Protein AF-A0A7J8DPB3-F1 (afdb_monomer_lite)

Radius of gyration: 15.6 Å; chains: 1; bounding box: 37×22×50 Å

Sequence (130 aa):
MLLELFYKVPHLTKECLVALRCGKECGDLKLALREEFCNLEEILSYQNTIFFGGDCISMIDYLFWPWFERLDVYGIADCVNHTPALRLWISAMKQDPTVCALLIDKNMFLGFLNLYFQNHPDAFDYGLSC

Structure (mmCIF, N/CA/C/O backbone):
data_AF-A0A7J8DPB3-F1
#
_entry.id   AF-A0A7J8DPB3-F1
#
loop_
_atom_site.group_PDB
_atom_site.id
_atom_site.type_symbol
_atom_site.label_atom_id
_atom_site.label_alt_id
_atom_site.label_comp_id
_atom_site.label_asym_id
_atom_site.label_entity_id
_atom_site.label_seq_id
_atom_site.pdbx_PDB_ins_code
_atom_site.Cartn_x
_atom_site.Cartn_y
_atom_site.Cartn_z
_atom_site.occupancy
_atom_site.B_iso_or_equiv
_atom_site.auth_seq_id
_atom_site.auth_comp_id
_atom_site.auth_asym_id
_atom_site.auth_atom_id
_atom_site.pdbx_PDB_model_num
ATOM 1 N N . MET A 1 1 ? -0.728 12.166 16.423 1.00 78.38 1 MET A N 1
ATOM 2 C CA . MET A 1 1 ? -1.923 11.896 15.580 1.00 78.38 1 MET A CA 1
ATOM 3 C C . MET A 1 1 ? -1.593 10.773 14.595 1.00 78.38 1 MET A C 1
ATOM 5 O O . MET A 1 1 ? -0.445 10.692 14.192 1.00 78.38 1 MET A O 1
ATOM 9 N N . LEU A 1 2 ? -2.538 9.909 14.193 1.00 85.19 2 LEU A N 1
ATOM 10 C CA . LEU A 1 2 ? -2.268 8.744 13.315 1.00 85.19 2 LEU A CA 1
ATOM 11 C C . LEU A 1 2 ? -1.458 9.084 12.046 1.00 85.19 2 LEU A C 1
ATOM 13 O O . LEU A 1 2 ? -0.526 8.370 11.693 1.00 85.19 2 LEU A O 1
ATOM 17 N N . LEU A 1 3 ? -1.753 10.215 11.400 1.00 86.50 3 LEU A N 1
ATOM 18 C CA . LEU A 1 3 ? -1.009 10.677 10.220 1.00 86.50 3 LEU A CA 1
ATOM 19 C C . LEU A 1 3 ? 0.458 11.034 10.522 1.00 86.50 3 LEU A C 1
ATOM 21 O O . LEU A 1 3 ? 1.319 10.842 9.670 1.00 86.50 3 LEU A O 1
ATOM 25 N N . GLU A 1 4 ? 0.761 11.504 11.734 1.00 87.81 4 GLU A N 1
ATOM 26 C CA . GLU A 1 4 ? 2.133 11.788 12.187 1.00 87.81 4 GLU A CA 1
ATOM 27 C C . GLU A 1 4 ? 2.917 10.515 12.510 1.00 87.81 4 GLU A C 1
ATOM 29 O O . GLU A 1 4 ? 4.138 10.556 12.543 1.00 87.81 4 GLU A O 1
ATOM 34 N N . LEU A 1 5 ? 2.246 9.386 12.746 1.00 84.69 5 LEU A N 1
ATOM 35 C CA . LEU A 1 5 ? 2.914 8.084 12.835 1.00 84.69 5 LEU A CA 1
ATOM 36 C C . LEU A 1 5 ? 3.146 7.502 11.436 1.00 84.69 5 LEU A C 1
ATOM 38 O O . LEU A 1 5 ? 4.119 6.803 11.191 1.00 84.69 5 LEU A O 1
ATOM 42 N N . PHE A 1 6 ? 2.271 7.829 10.486 1.00 92.88 6 PHE A N 1
ATOM 43 C CA . PHE A 1 6 ? 2.333 7.276 9.141 1.00 92.88 6 PHE A CA 1
ATOM 44 C C . PHE A 1 6 ? 3.282 8.017 8.188 1.00 92.88 6 PHE A C 1
ATOM 46 O O . PHE A 1 6 ? 3.747 7.417 7.223 1.00 92.88 6 PHE A O 1
ATOM 53 N N . TYR A 1 7 ? 3.596 9.299 8.415 1.00 93.81 7 TYR A N 1
ATOM 54 C CA . TYR A 1 7 ? 4.247 10.153 7.400 1.00 93.81 7 TYR A CA 1
ATOM 55 C C . TYR A 1 7 ? 5.572 9.611 6.830 1.00 93.81 7 TYR A C 1
ATOM 57 O O . TYR A 1 7 ? 5.918 9.924 5.689 1.00 93.81 7 TYR A O 1
ATOM 65 N N . LYS A 1 8 ? 6.311 8.791 7.588 1.00 96.62 8 LYS A N 1
ATOM 66 C CA . LYS A 1 8 ? 7.559 8.174 7.118 1.00 96.62 8 LYS A CA 1
ATOM 67 C C . LYS A 1 8 ? 7.337 6.921 6.277 1.00 96.62 8 LYS A C 1
ATOM 69 O O . LYS A 1 8 ? 8.184 6.624 5.439 1.00 96.62 8 LYS A O 1
ATOM 74 N N . VAL A 1 9 ? 6.226 6.201 6.451 1.00 97.56 9 VAL A N 1
ATOM 75 C CA . VAL A 1 9 ? 5.949 4.939 5.742 1.00 97.56 9 VAL A CA 1
ATOM 76 C C . VAL A 1 9 ? 5.992 5.120 4.215 1.00 97.56 9 VAL A C 1
ATOM 78 O O . VAL A 1 9 ? 6.704 4.352 3.559 1.00 97.56 9 VAL A O 1
ATOM 81 N N . PRO A 1 10 ? 5.352 6.146 3.611 1.00 97.50 10 PRO A N 1
ATOM 82 C CA . PRO A 1 10 ? 5.473 6.411 2.178 1.00 97.50 10 PRO A CA 1
ATOM 83 C C . PRO A 1 10 ? 6.909 6.581 1.687 1.00 97.50 10 PRO A C 1
ATOM 85 O O . PRO A 1 10 ? 7.289 6.042 0.647 1.00 97.50 10 PRO A O 1
ATOM 88 N N . HIS A 1 11 ? 7.712 7.333 2.438 1.00 97.06 11 HIS A N 1
ATOM 89 C CA . HIS A 1 11 ? 9.098 7.597 2.084 1.00 97.06 11 HIS A CA 1
ATOM 90 C C . HIS A 1 11 ? 9.953 6.334 2.227 1.00 97.06 11 HIS A C 1
ATOM 92 O O . HIS A 1 11 ? 10.609 5.937 1.270 1.00 97.06 11 HIS A O 1
ATOM 98 N N . LEU A 1 12 ? 9.883 5.651 3.371 1.00 98.19 12 LEU A N 1
ATOM 99 C CA . LEU A 1 12 ? 10.675 4.453 3.652 1.00 98.19 12 LEU A CA 1
ATOM 100 C C . LEU A 1 12 ? 10.353 3.301 2.693 1.00 98.19 12 LEU A C 1
ATOM 102 O O . LEU A 1 12 ? 11.270 2.652 2.194 1.00 98.19 12 LEU A O 1
ATOM 106 N N . THR A 1 13 ? 9.075 3.066 2.376 1.00 97.69 13 THR A N 1
ATOM 107 C CA . THR A 1 13 ? 8.679 2.039 1.391 1.00 97.69 13 THR A CA 1
ATOM 108 C C . THR A 1 13 ? 9.228 2.344 -0.005 1.00 97.69 13 THR A C 1
ATOM 110 O O . THR A 1 13 ? 9.725 1.437 -0.676 1.00 97.69 13 THR A O 1
ATOM 113 N N . LYS A 1 14 ? 9.201 3.616 -0.430 1.00 97.00 14 LYS A N 1
ATOM 114 C CA . LYS A 1 14 ? 9.802 4.064 -1.694 1.00 97.00 14 LYS A CA 1
ATOM 115 C C . LYS A 1 14 ? 11.323 3.894 -1.694 1.00 97.00 14 LYS A C 1
ATOM 117 O O . LYS A 1 14 ? 11.857 3.348 -2.656 1.00 97.00 14 LYS A O 1
ATOM 122 N N . GLU A 1 15 ? 12.019 4.346 -0.655 1.00 97.94 15 GLU A N 1
ATOM 123 C CA . GLU A 1 15 ? 13.481 4.222 -0.580 1.00 97.94 15 GLU A CA 1
ATOM 124 C C . GLU A 1 15 ? 13.914 2.752 -0.556 1.00 97.94 15 GLU A C 1
ATOM 126 O O . GLU A 1 15 ? 14.876 2.391 -1.233 1.00 97.94 15 GLU A O 1
ATOM 131 N N . CYS A 1 16 ? 13.159 1.879 0.123 1.00 98.12 16 CYS A N 1
ATOM 132 C CA . CYS A 1 16 ? 13.408 0.440 0.072 1.00 98.12 16 CYS A CA 1
ATOM 133 C C . CYS A 1 16 ? 13.294 -0.113 -1.352 1.00 98.12 16 CYS A C 1
ATOM 135 O O . CYS A 1 16 ? 14.180 -0.836 -1.809 1.00 98.12 16 CYS A O 1
ATOM 137 N N . LEU A 1 17 ? 12.221 0.243 -2.070 1.00 98.00 17 LEU A N 1
ATOM 138 C CA . LEU A 1 17 ? 12.049 -0.144 -3.469 1.00 98.00 17 LEU A CA 1
ATOM 139 C C . LEU A 1 17 ? 13.239 0.327 -4.315 1.00 98.00 17 LEU A C 1
ATOM 141 O O . LEU A 1 17 ? 13.798 -0.463 -5.072 1.00 98.00 17 LEU A O 1
ATOM 145 N N . VAL A 1 18 ? 13.635 1.597 -4.195 1.00 97.81 18 VAL A N 1
ATOM 146 C CA . VAL A 1 18 ? 14.753 2.161 -4.966 1.00 97.81 18 VAL A CA 1
ATOM 147 C C . VAL A 1 18 ? 16.056 1.424 -4.654 1.00 97.81 18 VAL A C 1
ATOM 149 O O . VAL A 1 18 ? 16.762 1.032 -5.583 1.00 97.81 18 VAL A O 1
ATOM 152 N N . ALA A 1 19 ? 16.360 1.184 -3.376 1.00 97.56 19 ALA A N 1
ATOM 153 C CA . ALA A 1 19 ? 17.551 0.447 -2.964 1.00 97.56 19 ALA A CA 1
ATOM 154 C C . ALA A 1 19 ? 17.588 -0.954 -3.592 1.00 97.56 19 ALA A C 1
ATOM 156 O O . ALA A 1 19 ? 18.562 -1.292 -4.268 1.00 97.56 19 ALA A O 1
ATOM 157 N N . LEU A 1 20 ? 16.498 -1.719 -3.468 1.00 96.12 20 LEU A N 1
ATOM 158 C CA . LEU A 1 20 ? 16.387 -3.065 -4.035 1.00 96.12 20 LEU A CA 1
ATOM 159 C C . LEU A 1 20 ? 16.521 -3.066 -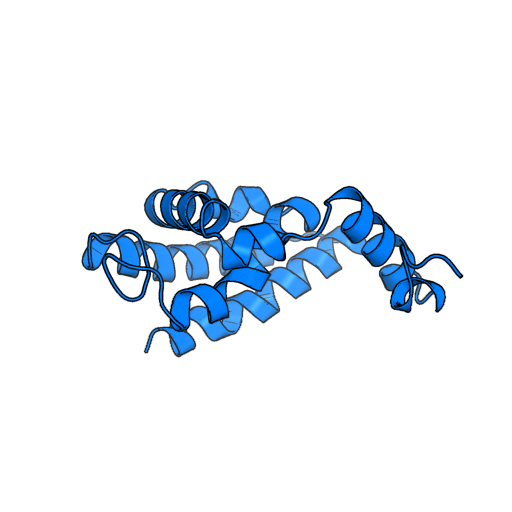5.564 1.00 96.12 20 LEU A C 1
ATOM 161 O O . LEU A 1 20 ? 17.240 -3.893 -6.122 1.00 96.12 20 LEU A O 1
ATOM 165 N N . ARG A 1 21 ? 15.886 -2.114 -6.258 1.00 94.75 21 ARG A N 1
ATOM 166 C CA . ARG A 1 21 ? 15.949 -2.004 -7.728 1.00 94.75 21 ARG A CA 1
ATOM 167 C C . ARG A 1 21 ? 17.324 -1.577 -8.237 1.00 94.75 21 ARG A C 1
ATOM 169 O O . ARG A 1 21 ? 17.692 -1.943 -9.349 1.00 94.75 21 ARG A O 1
ATOM 176 N N . CYS A 1 22 ? 18.091 -0.846 -7.431 1.00 94.31 22 CYS A N 1
ATOM 177 C CA . CYS A 1 22 ? 19.475 -0.486 -7.730 1.00 94.31 22 CYS A CA 1
ATOM 178 C C . CYS A 1 22 ? 20.504 -1.521 -7.236 1.00 94.31 22 CYS A C 1
ATOM 180 O O . CYS A 1 22 ? 21.700 -1.246 -7.326 1.00 94.31 22 CYS A O 1
ATOM 182 N N . GLY A 1 23 ? 20.076 -2.667 -6.691 1.00 93.94 23 GLY A N 1
ATOM 183 C CA . GLY A 1 23 ? 20.981 -3.689 -6.153 1.00 93.94 23 GLY A CA 1
ATOM 184 C C . GLY A 1 23 ? 21.784 -3.223 -4.933 1.00 93.94 23 GLY A C 1
ATOM 185 O O . GLY A 1 23 ? 22.906 -3.680 -4.727 1.00 93.94 23 GLY A O 1
ATOM 186 N N . LYS A 1 24 ? 21.247 -2.274 -4.159 1.00 95.00 24 LYS A N 1
ATOM 187 C CA . LYS A 1 24 ? 21.868 -1.740 -2.942 1.00 95.00 24 LYS A CA 1
ATOM 188 C C . LYS A 1 24 ? 21.341 -2.462 -1.706 1.00 95.00 24 LYS A C 1
ATOM 190 O O . LYS A 1 24 ? 20.191 -2.900 -1.675 1.00 95.00 24 LYS A O 1
ATOM 195 N N . GLU A 1 25 ? 22.168 -2.507 -0.666 1.00 94.00 25 GLU A N 1
ATOM 196 C CA . GLU A 1 25 ? 21.741 -2.956 0.657 1.00 94.00 25 GLU A CA 1
ATOM 197 C C . GLU A 1 25 ? 20.602 -2.083 1.195 1.00 94.00 25 GLU A C 1
ATOM 199 O O . GLU A 1 25 ? 20.598 -0.860 1.047 1.00 94.00 25 GLU A O 1
ATOM 204 N N . CYS A 1 26 ? 19.627 -2.735 1.825 1.00 95.62 26 CYS A N 1
ATOM 205 C CA . CYS A 1 26 ? 18.386 -2.113 2.287 1.00 95.62 26 CYS A CA 1
ATOM 206 C C . CYS A 1 26 ? 18.091 -2.436 3.767 1.00 95.62 26 CYS A C 1
ATOM 208 O O . CYS A 1 26 ? 16.986 -2.190 4.248 1.00 95.62 26 CYS A O 1
ATOM 210 N N . GLY A 1 27 ? 19.058 -3.008 4.495 1.00 96.56 27 GLY A N 1
ATOM 211 C CA . GLY A 1 27 ? 18.886 -3.463 5.880 1.00 96.56 27 GLY A CA 1
ATOM 212 C C . GLY A 1 27 ? 18.394 -2.362 6.821 1.00 96.56 27 GLY A C 1
ATOM 213 O O . GLY A 1 27 ? 17.338 -2.516 7.432 1.00 96.56 27 GLY A O 1
ATOM 214 N N . ASP A 1 28 ? 19.096 -1.229 6.864 1.00 97.62 28 ASP A N 1
ATOM 215 C CA . ASP A 1 28 ? 18.754 -0.105 7.749 1.00 97.62 28 ASP A CA 1
ATOM 216 C C . ASP A 1 28 ? 17.394 0.518 7.399 1.00 97.62 28 ASP A C 1
ATOM 218 O O . ASP A 1 28 ? 16.602 0.835 8.284 1.00 97.62 28 ASP A O 1
ATOM 222 N N . LEU A 1 29 ? 17.076 0.627 6.102 1.00 98.12 29 LEU A N 1
ATOM 223 C CA . LEU A 1 29 ? 15.774 1.116 5.636 1.00 98.12 29 LEU A CA 1
ATOM 224 C C . LEU A 1 29 ? 14.639 0.169 6.041 1.00 98.12 29 LEU A C 1
ATOM 226 O O . LEU A 1 29 ? 13.590 0.624 6.498 1.00 98.12 29 LEU A O 1
ATOM 230 N N . LYS A 1 30 ? 14.849 -1.150 5.909 1.00 98.31 30 LYS A N 1
ATOM 231 C CA . LYS A 1 30 ? 13.888 -2.153 6.378 1.00 98.31 30 LYS A CA 1
ATOM 232 C C . LYS A 1 30 ? 13.729 -2.086 7.892 1.00 98.31 30 LYS A C 1
ATOM 234 O O . LYS A 1 30 ? 12.605 -2.201 8.362 1.00 98.31 30 LYS A O 1
ATOM 239 N N . LEU A 1 31 ? 14.809 -1.891 8.647 1.00 98.31 31 LEU A N 1
ATOM 240 C CA . LEU A 1 31 ? 14.755 -1.771 10.103 1.00 98.31 31 LEU A CA 1
ATOM 241 C C . LEU A 1 31 ? 13.934 -0.547 10.528 1.00 98.31 31 LEU A C 1
ATOM 243 O O . LEU A 1 31 ? 12.974 -0.707 11.276 1.00 98.31 31 LEU A O 1
ATOM 247 N N . ALA A 1 32 ? 14.209 0.627 9.956 1.00 98.06 32 ALA A N 1
ATOM 248 C CA . ALA A 1 32 ? 13.416 1.831 10.204 1.00 98.06 32 ALA A CA 1
ATOM 249 C C . ALA A 1 32 ? 11.940 1.642 9.807 1.00 98.06 32 ALA A C 1
ATOM 251 O O . ALA A 1 32 ? 11.035 2.028 10.540 1.00 98.06 32 ALA A O 1
ATOM 252 N N . LEU A 1 33 ? 11.662 0.992 8.671 1.00 98.38 33 LEU A N 1
ATOM 253 C CA . LEU A 1 33 ? 10.286 0.704 8.255 1.00 98.38 33 LEU A CA 1
ATOM 254 C C . LEU A 1 33 ? 9.571 -0.248 9.228 1.00 98.38 33 LEU A C 1
ATOM 256 O O . LEU A 1 33 ? 8.386 -0.066 9.504 1.00 98.38 33 LEU A O 1
ATOM 260 N N . ARG A 1 34 ? 10.280 -1.250 9.761 1.00 98.50 34 ARG A N 1
ATOM 261 C CA . ARG A 1 34 ? 9.748 -2.174 10.774 1.00 98.50 34 ARG A CA 1
ATOM 262 C C . ARG A 1 34 ? 9.392 -1.444 12.069 1.00 98.50 34 ARG A C 1
ATOM 264 O O . ARG A 1 34 ? 8.371 -1.791 12.656 1.00 98.50 34 ARG A O 1
ATOM 271 N N . GLU A 1 35 ? 10.181 -0.452 12.482 1.00 97.75 35 GLU A N 1
ATOM 272 C CA . GLU A 1 35 ? 9.878 0.405 13.639 1.00 97.75 35 GLU A CA 1
ATOM 273 C C . GLU A 1 35 ? 8.601 1.223 13.412 1.00 97.75 35 GLU A C 1
ATOM 275 O O . GLU A 1 35 ? 7.711 1.223 14.261 1.00 97.75 35 GLU A O 1
ATOM 280 N N . GLU A 1 36 ? 8.441 1.841 12.238 1.00 97.75 36 GLU A N 1
ATOM 281 C CA . GLU A 1 36 ? 7.208 2.576 11.925 1.00 97.75 36 GLU A CA 1
ATOM 282 C C . GLU A 1 36 ? 5.979 1.650 11.862 1.00 97.75 36 GLU A C 1
ATOM 284 O O . GLU A 1 36 ? 4.888 2.024 12.294 1.00 97.75 36 GLU A O 1
ATOM 289 N N . PHE A 1 37 ? 6.140 0.407 11.399 1.00 98.31 37 PHE A N 1
ATOM 290 C CA . PHE A 1 37 ? 5.071 -0.591 11.474 1.00 98.31 37 PHE A CA 1
ATOM 291 C C . PHE A 1 37 ? 4.767 -1.053 12.904 1.00 98.31 37 PHE A C 1
ATOM 293 O O . PHE A 1 37 ? 3.599 -1.318 13.185 1.00 98.31 37 PHE A O 1
ATOM 300 N N . CYS A 1 38 ? 5.748 -1.104 13.812 1.00 97.88 38 CYS A N 1
ATOM 301 C CA . CYS A 1 38 ? 5.487 -1.344 15.237 1.00 97.88 38 CYS A CA 1
ATOM 302 C C . CYS A 1 38 ? 4.610 -0.240 15.836 1.00 97.88 38 CYS A C 1
ATOM 304 O O . CYS A 1 38 ? 3.646 -0.546 16.530 1.00 97.88 38 CYS A O 1
ATOM 306 N N . ASN A 1 39 ? 4.871 1.028 15.503 1.00 96.81 39 ASN A N 1
ATOM 307 C CA . ASN A 1 39 ? 4.042 2.141 15.977 1.00 96.81 39 ASN A CA 1
ATOM 308 C C . ASN A 1 39 ? 2.572 1.977 15.546 1.00 96.81 39 ASN A C 1
ATOM 310 O O . ASN A 1 39 ? 1.657 2.260 16.314 1.00 96.81 39 ASN A O 1
ATOM 314 N N . LEU A 1 40 ? 2.328 1.502 14.320 1.00 97.62 40 LEU A N 1
ATOM 315 C CA . LEU A 1 40 ? 0.974 1.240 13.820 1.00 97.62 40 LEU A CA 1
ATOM 316 C C . LEU A 1 40 ? 0.334 -0.005 14.458 1.00 97.62 40 LEU A C 1
ATOM 318 O O . LEU A 1 40 ? -0.854 0.015 14.779 1.00 97.62 40 LEU A O 1
ATOM 322 N N . GLU A 1 41 ? 1.116 -1.066 14.666 1.00 97.69 41 GLU A N 1
ATOM 323 C CA . GLU A 1 41 ? 0.702 -2.278 15.387 1.00 97.69 41 GLU A CA 1
ATOM 324 C C . GLU A 1 41 ? 0.226 -1.956 16.807 1.00 97.69 41 GLU A C 1
ATOM 326 O O . GLU A 1 41 ? -0.809 -2.468 17.240 1.00 97.69 41 GLU A O 1
ATOM 331 N N . GLU A 1 42 ? 0.952 -1.089 17.518 1.00 97.00 42 GLU A N 1
ATOM 332 C CA . GLU A 1 42 ? 0.596 -0.650 18.869 1.00 97.00 42 GLU A CA 1
ATOM 333 C C . GLU A 1 42 ? -0.767 0.043 18.898 1.00 97.00 42 GLU A C 1
ATOM 335 O O . GLU A 1 42 ? -1.552 -0.209 19.810 1.00 97.00 42 GLU A O 1
ATOM 340 N N . ILE A 1 43 ? -1.097 0.855 17.886 1.00 96.06 43 ILE A N 1
ATOM 341 C CA . ILE A 1 43 ? -2.411 1.505 17.810 1.00 96.06 43 ILE A CA 1
ATOM 342 C C . ILE A 1 43 ? -3.531 0.482 17.626 1.00 96.06 43 ILE A C 1
ATOM 344 O O . ILE A 1 43 ? -4.496 0.508 18.394 1.00 96.06 43 ILE A O 1
ATOM 348 N N . LEU A 1 44 ? -3.403 -0.426 16.654 1.00 97.06 44 LEU A N 1
ATOM 349 C CA . LEU A 1 44 ? -4.417 -1.459 16.408 1.00 97.06 44 LEU A CA 1
ATOM 350 C C . LEU A 1 44 ? -4.596 -2.361 17.636 1.00 97.06 44 LEU A C 1
ATOM 352 O O . LEU A 1 44 ? -5.723 -2.665 18.028 1.00 97.06 44 LEU A O 1
ATOM 356 N N . SER A 1 45 ? -3.489 -2.727 18.285 1.00 95.75 45 SER A N 1
ATOM 357 C CA . SER A 1 45 ? -3.488 -3.553 19.495 1.00 95.75 45 SER A CA 1
ATOM 358 C C . SER A 1 45 ? -4.119 -2.837 20.688 1.00 95.75 45 SER A C 1
ATOM 360 O O . SER A 1 45 ? -4.902 -3.436 21.421 1.00 95.75 45 SER A O 1
ATOM 362 N N . TYR A 1 46 ? -3.810 -1.552 20.880 1.00 95.75 46 TYR A N 1
ATOM 363 C CA . TYR A 1 46 ? -4.364 -0.743 21.966 1.00 95.75 46 TYR A CA 1
ATOM 364 C C . TYR A 1 46 ? -5.866 -0.504 21.793 1.00 95.75 46 TYR A C 1
ATOM 366 O O . TYR A 1 46 ? -6.627 -0.631 22.751 1.00 95.75 46 TYR A O 1
ATOM 374 N N . GLN A 1 47 ? -6.299 -0.169 20.575 1.00 94.56 47 GLN A N 1
ATOM 375 C CA . GLN A 1 47 ? -7.715 0.027 20.264 1.00 94.56 47 GLN A CA 1
ATOM 376 C C . GLN A 1 47 ? -8.491 -1.294 20.281 1.00 94.56 47 GLN A C 1
ATOM 378 O O . GLN A 1 47 ? -9.693 -1.282 20.534 1.00 94.56 47 GLN A O 1
ATOM 383 N N . ASN A 1 48 ? -7.808 -2.418 20.036 1.00 95.69 48 ASN A N 1
ATOM 384 C CA . ASN A 1 48 ? -8.397 -3.746 19.891 1.00 95.69 48 ASN A CA 1
ATOM 385 C C . ASN A 1 48 ? -9.512 -3.768 18.829 1.00 95.69 48 ASN A C 1
ATOM 387 O O . ASN A 1 48 ? -10.592 -4.321 19.037 1.00 95.69 48 ASN A O 1
ATOM 391 N N . THR A 1 49 ? -9.231 -3.137 17.689 1.00 96.44 49 THR A N 1
ATOM 392 C CA . THR A 1 49 ? -10.130 -3.066 16.529 1.00 96.44 49 THR A CA 1
ATOM 393 C C . THR A 1 49 ? -9.400 -3.517 15.269 1.00 96.44 49 THR A C 1
ATOM 395 O O . THR A 1 49 ? -8.170 -3.582 15.245 1.00 96.44 49 THR A O 1
ATOM 398 N N . ILE A 1 50 ? -10.152 -3.869 14.223 1.00 96.69 50 ILE A N 1
ATOM 399 C CA . ILE A 1 50 ? -9.565 -4.338 12.960 1.00 96.69 50 ILE A CA 1
ATOM 400 C C . ILE A 1 50 ? -8.993 -3.170 12.150 1.00 96.69 50 ILE A C 1
ATOM 402 O O . ILE A 1 50 ? -7.940 -3.332 11.538 1.00 96.69 50 ILE A O 1
ATOM 406 N N . PHE A 1 51 ? -9.675 -2.020 12.134 1.00 98.44 51 PHE A N 1
ATOM 407 C CA . PHE A 1 51 ? -9.321 -0.845 11.338 1.00 98.44 51 PHE A CA 1
ATOM 408 C C . PHE A 1 51 ? -8.815 0.296 12.218 1.00 98.44 51 PHE A C 1
ATOM 410 O O . PHE A 1 51 ? -9.197 0.419 13.376 1.00 98.44 51 PHE A O 1
ATOM 417 N N . PHE A 1 52 ? -7.987 1.185 11.669 1.00 97.25 52 PHE A N 1
ATOM 418 C CA . PHE A 1 52 ? -7.406 2.295 12.440 1.00 97.25 52 PHE A CA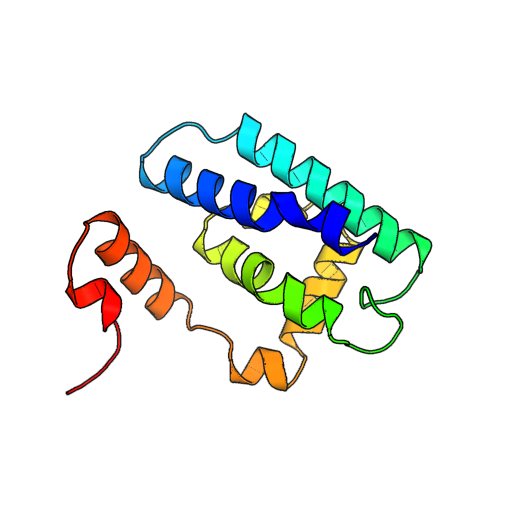 1
ATOM 419 C C . PHE A 1 52 ? -8.454 3.318 12.911 1.00 97.25 52 PHE A C 1
ATOM 421 O O . PHE A 1 52 ? -8.200 4.099 13.832 1.00 97.25 52 PHE A O 1
ATOM 428 N N . GLY A 1 53 ? -9.618 3.345 12.254 1.00 95.00 53 GLY A N 1
ATOM 429 C CA . GLY A 1 53 ? -10.771 4.157 12.641 1.00 95.00 53 GLY A CA 1
ATOM 430 C C . GLY A 1 53 ? -11.766 3.466 13.581 1.00 95.00 53 GLY A C 1
ATOM 431 O O . GLY A 1 53 ? -12.732 4.116 13.982 1.00 95.00 53 GLY A O 1
ATOM 432 N N . GLY A 1 54 ? -11.561 2.189 13.925 1.00 95.06 54 GLY A N 1
ATOM 433 C CA . GLY A 1 54 ? -12.453 1.395 14.772 1.00 95.06 54 GLY A CA 1
ATOM 434 C C . GLY A 1 54 ? -12.895 0.074 14.129 1.00 95.06 54 GLY A C 1
ATOM 435 O O . GLY A 1 54 ? -12.167 -0.549 13.359 1.00 95.06 54 GLY A O 1
ATOM 436 N N . ASP A 1 55 ? -14.109 -0.379 14.445 1.00 94.06 55 ASP A N 1
ATOM 437 C CA . ASP A 1 55 ? -14.621 -1.684 13.986 1.00 94.06 55 ASP A CA 1
ATOM 438 C C . ASP A 1 55 ? -14.954 -1.730 12.486 1.00 94.06 55 ASP A C 1
ATOM 440 O O . ASP A 1 55 ? -15.017 -2.805 11.889 1.00 94.06 55 ASP A O 1
ATOM 444 N N . CYS A 1 56 ? -15.149 -0.565 11.867 1.00 96.69 56 CYS A N 1
ATOM 445 C CA . CYS A 1 56 ? -15.465 -0.419 10.451 1.00 96.69 56 CYS A CA 1
ATOM 446 C C . CYS A 1 56 ? -14.361 0.355 9.730 1.00 96.69 56 CYS A C 1
ATOM 448 O O . CYS A 1 56 ? -13.772 1.283 10.287 1.00 96.69 56 CYS A O 1
ATOM 450 N N . ILE A 1 57 ? -14.147 0.015 8.458 1.00 98.31 57 ILE A N 1
ATOM 451 C CA . ILE A 1 57 ? -13.237 0.746 7.580 1.00 98.31 57 ILE A CA 1
ATOM 452 C C . ILE A 1 57 ? -13.637 2.223 7.482 1.00 98.31 57 ILE A C 1
ATOM 454 O O . ILE A 1 57 ? -14.822 2.572 7.455 1.00 98.31 57 ILE A O 1
ATOM 458 N N . SER A 1 58 ? -12.645 3.105 7.434 1.00 97.75 58 SER A N 1
ATOM 459 C CA . SER A 1 58 ? -12.859 4.548 7.394 1.00 97.75 58 SER A CA 1
ATOM 460 C C . SER A 1 58 ? -11.808 5.252 6.533 1.00 97.75 58 SER A C 1
ATOM 462 O O . SER A 1 58 ? -10.927 4.632 5.941 1.00 97.75 58 SER A O 1
ATOM 464 N N . MET A 1 59 ? -11.886 6.584 6.465 1.00 98.00 59 MET A N 1
ATOM 465 C CA . MET A 1 59 ? -10.983 7.402 5.652 1.00 98.00 59 MET A CA 1
ATOM 466 C C . MET A 1 59 ? -9.502 7.115 5.930 1.00 98.00 59 MET A C 1
ATOM 468 O O . MET A 1 59 ? -8.711 7.050 4.994 1.00 98.00 59 MET A O 1
ATOM 472 N N . ILE A 1 60 ? -9.112 6.935 7.196 1.00 97.25 60 ILE A N 1
ATOM 473 C CA . ILE A 1 60 ? -7.696 6.748 7.540 1.00 97.25 60 ILE A CA 1
ATOM 474 C C . ILE A 1 60 ? -7.130 5.448 6.957 1.00 97.25 60 ILE A C 1
ATOM 476 O O . ILE A 1 60 ? -5.983 5.419 6.516 1.00 97.25 60 ILE A O 1
ATOM 480 N N . ASP A 1 61 ? -7.953 4.405 6.869 1.00 98.38 61 ASP A N 1
ATOM 481 C CA . ASP A 1 61 ? -7.558 3.115 6.317 1.00 98.38 61 ASP A CA 1
ATOM 482 C C . ASP A 1 61 ? -7.289 3.227 4.815 1.00 98.38 61 ASP A C 1
ATOM 484 O O . ASP A 1 61 ? -6.245 2.785 4.332 1.00 98.38 61 ASP A O 1
ATOM 488 N N . TYR A 1 62 ? -8.182 3.905 4.087 1.00 98.50 62 TYR A N 1
ATOM 489 C CA . TYR A 1 62 ? -7.997 4.190 2.663 1.00 98.50 62 TYR A CA 1
ATOM 490 C C . TYR A 1 62 ? -6.805 5.106 2.395 1.00 98.50 62 TYR A C 1
ATOM 492 O O . TYR A 1 62 ? -6.128 4.939 1.381 1.00 98.50 62 TYR A O 1
ATOM 500 N N . LEU A 1 63 ? -6.517 6.050 3.297 1.00 97.81 63 LEU A N 1
ATOM 501 C CA . LEU A 1 63 ? -5.312 6.865 3.195 1.00 97.81 63 LEU A CA 1
ATOM 502 C C . LEU A 1 63 ? -4.067 5.989 3.313 1.00 97.81 63 LEU A C 1
ATOM 504 O O . LEU A 1 63 ? -3.157 6.157 2.521 1.00 97.81 63 LEU A O 1
ATOM 508 N N . PHE A 1 64 ? -4.009 5.033 4.236 1.00 98.25 64 PHE A N 1
ATOM 509 C CA . PHE A 1 64 ? -2.807 4.212 4.427 1.00 98.25 64 PHE A CA 1
ATOM 510 C C . PHE A 1 64 ? -2.639 3.121 3.365 1.00 98.25 64 PHE A C 1
ATOM 512 O O . PHE A 1 64 ? -1.511 2.814 2.961 1.00 98.25 64 PHE A O 1
ATOM 519 N N . TRP A 1 65 ? -3.749 2.550 2.896 1.00 98.69 65 TRP A N 1
ATOM 520 C CA . TRP A 1 65 ? -3.792 1.363 2.042 1.00 98.69 65 TRP A CA 1
ATOM 521 C C . TRP A 1 65 ? -2.791 1.314 0.880 1.00 98.69 65 TRP A C 1
ATOM 523 O O . TRP A 1 65 ? -2.112 0.290 0.740 1.00 98.69 65 TRP A O 1
ATOM 533 N N . PRO A 1 66 ? -2.617 2.376 0.068 1.00 98.25 66 PRO A N 1
ATOM 534 C CA . PRO A 1 66 ? -1.839 2.268 -1.156 1.00 98.25 66 PRO A CA 1
ATOM 535 C C . PRO A 1 66 ? -0.381 1.851 -0.898 1.00 98.25 66 PRO A C 1
ATOM 537 O O . PRO A 1 66 ? 0.247 1.219 -1.744 1.00 98.25 66 PRO A O 1
ATOM 540 N N . TRP A 1 67 ? 0.196 2.185 0.255 1.00 98.31 67 TRP A N 1
ATOM 541 C CA . TRP A 1 67 ? 1.573 1.798 0.583 1.00 98.31 67 TRP A CA 1
ATOM 542 C C . TRP A 1 67 ? 1.695 0.358 1.084 1.00 98.31 67 TRP A C 1
ATOM 544 O O . TRP A 1 67 ? 2.737 -0.267 0.890 1.00 98.31 67 TRP A O 1
ATOM 554 N N . PHE A 1 68 ? 0.622 -0.191 1.651 1.00 98.50 68 PHE A N 1
ATOM 555 C CA . PHE A 1 68 ? 0.562 -1.576 2.111 1.00 98.50 68 PHE A CA 1
ATOM 556 C C . PHE A 1 68 ? 0.250 -2.565 0.989 1.00 98.50 68 PHE A C 1
ATOM 558 O O . PHE A 1 68 ? 0.840 -3.646 0.951 1.00 98.50 68 PHE A O 1
ATOM 565 N N . GLU A 1 69 ? -0.600 -2.181 0.032 1.00 98.44 69 GLU A N 1
ATOM 566 C CA . GLU A 1 69 ? -0.876 -2.980 -1.172 1.00 98.44 69 GLU A CA 1
ATOM 567 C C . GLU A 1 69 ? 0.419 -3.345 -1.917 1.00 98.44 69 GLU A C 1
ATOM 569 O O . GLU A 1 69 ? 0.591 -4.459 -2.411 1.00 98.44 69 GLU A O 1
ATOM 574 N N . ARG A 1 70 ? 1.370 -2.406 -1.938 1.00 98.19 70 ARG A N 1
ATOM 575 C CA . ARG A 1 70 ? 2.583 -2.469 -2.758 1.00 98.19 70 ARG A CA 1
ATOM 576 C C . ARG A 1 70 ? 3.736 -3.246 -2.127 1.00 98.19 70 ARG A C 1
ATOM 578 O O . ARG A 1 70 ? 4.704 -3.524 -2.830 1.00 98.19 70 ARG A O 1
ATOM 585 N N . LEU A 1 71 ? 3.652 -3.633 -0.850 1.00 98.25 71 LEU A N 1
ATOM 586 C CA . LEU A 1 71 ? 4.769 -4.265 -0.128 1.00 98.25 71 LEU A CA 1
ATOM 587 C C . LEU A 1 71 ? 5.280 -5.547 -0.802 1.00 98.25 71 LEU A C 1
ATOM 589 O O . LEU A 1 71 ? 6.489 -5.776 -0.838 1.00 98.25 71 LEU A O 1
ATOM 593 N N . ASP A 1 72 ? 4.375 -6.365 -1.347 1.00 97.25 72 ASP A N 1
ATOM 594 C CA . ASP A 1 72 ? 4.726 -7.597 -2.068 1.00 97.25 72 ASP A CA 1
ATOM 595 C C . ASP A 1 72 ? 5.495 -7.284 -3.358 1.00 97.25 72 ASP A C 1
ATOM 597 O O . ASP A 1 72 ? 6.616 -7.751 -3.547 1.00 97.25 72 ASP A O 1
ATOM 601 N N . VAL A 1 73 ? 4.951 -6.405 -4.206 1.00 97.81 73 VAL A N 1
ATOM 602 C CA . VAL A 1 73 ? 5.610 -5.990 -5.456 1.00 97.81 73 VAL A CA 1
ATOM 603 C C . VAL A 1 73 ? 6.945 -5.284 -5.195 1.00 97.81 73 VAL A C 1
ATOM 605 O O . VAL A 1 73 ? 7.886 -5.436 -5.973 1.00 97.81 73 VAL A O 1
ATOM 608 N N . TYR A 1 74 ? 7.061 -4.550 -4.089 1.00 97.69 74 TYR A N 1
ATOM 609 C CA . TYR A 1 74 ? 8.296 -3.867 -3.699 1.00 97.69 74 TYR A CA 1
ATOM 610 C C . TYR A 1 74 ? 9.350 -4.811 -3.098 1.00 97.69 74 TYR A C 1
ATOM 612 O O . TYR A 1 74 ? 10.477 -4.378 -2.874 1.00 97.69 74 TYR A O 1
ATOM 620 N N . GLY A 1 75 ? 9.026 -6.083 -2.836 1.00 97.00 75 GLY A N 1
ATOM 621 C CA . GLY A 1 75 ? 9.966 -7.040 -2.238 1.00 97.00 75 GLY A CA 1
ATOM 622 C C . GLY A 1 75 ? 10.253 -6.786 -0.752 1.00 97.00 75 GLY A C 1
ATOM 623 O O . GLY A 1 75 ? 11.327 -7.131 -0.248 1.00 97.00 75 GLY A O 1
ATOM 624 N N . ILE A 1 76 ? 9.306 -6.161 -0.048 1.00 98.12 76 ILE A N 1
ATOM 625 C CA . ILE A 1 76 ? 9.426 -5.769 1.368 1.00 98.12 76 ILE A CA 1
ATOM 626 C C . ILE A 1 76 ? 8.253 -6.255 2.229 1.00 98.12 76 ILE A C 1
ATOM 628 O O . ILE A 1 76 ? 8.046 -5.769 3.340 1.00 98.12 76 ILE A O 1
ATOM 632 N N . ALA A 1 77 ? 7.483 -7.233 1.745 1.00 98.00 77 ALA A N 1
ATOM 633 C CA . ALA A 1 77 ? 6.394 -7.849 2.505 1.00 98.00 77 ALA A CA 1
ATOM 634 C C . ALA A 1 77 ? 6.865 -8.503 3.817 1.00 98.00 77 ALA A C 1
ATOM 636 O O . ALA A 1 77 ? 6.088 -8.620 4.760 1.00 98.00 77 ALA A O 1
ATOM 637 N N . ASP A 1 78 ? 8.143 -8.875 3.926 1.00 97.94 78 ASP A N 1
ATOM 638 C CA . ASP A 1 78 ? 8.720 -9.403 5.163 1.00 97.94 78 ASP A CA 1
ATOM 639 C C . ASP A 1 78 ? 8.729 -8.383 6.314 1.00 97.94 78 ASP A C 1
ATOM 641 O O . ASP A 1 78 ? 8.800 -8.782 7.483 1.00 97.94 78 ASP A O 1
ATOM 645 N N . CYS A 1 79 ? 8.649 -7.081 6.010 1.00 98.38 79 CYS A N 1
ATOM 646 C CA . CYS A 1 79 ? 8.669 -6.008 7.003 1.00 98.38 79 CYS A CA 1
ATOM 647 C C . CYS A 1 79 ? 7.434 -5.982 7.906 1.00 98.38 79 CYS A C 1
ATOM 649 O O . CYS A 1 79 ? 7.506 -5.359 8.953 1.00 98.38 79 CYS A O 1
ATOM 651 N N . VAL A 1 80 ? 6.340 -6.670 7.566 1.00 98.50 80 VAL A N 1
ATOM 652 C CA . VAL A 1 80 ? 5.148 -6.771 8.435 1.00 98.50 80 VAL A CA 1
ATOM 653 C C . VAL A 1 80 ? 5.053 -8.108 9.179 1.00 98.50 80 VAL A C 1
ATOM 655 O O . VAL A 1 80 ? 4.077 -8.378 9.869 1.00 98.50 80 VAL A O 1
ATOM 658 N N . ASN A 1 81 ? 6.047 -8.994 9.055 1.00 98.38 81 ASN A N 1
ATOM 659 C CA . ASN A 1 81 ? 5.969 -10.332 9.658 1.00 98.38 81 ASN A CA 1
ATOM 660 C C . ASN A 1 81 ? 5.862 -10.308 11.190 1.00 98.38 81 ASN A C 1
ATOM 662 O O . ASN A 1 81 ? 5.283 -11.231 11.763 1.00 98.38 81 ASN A O 1
ATOM 666 N N . HIS A 1 82 ? 6.409 -9.274 11.834 1.00 97.75 82 HIS A N 1
ATOM 667 C CA . HIS A 1 82 ? 6.412 -9.097 13.287 1.00 97.75 82 HIS A CA 1
ATOM 668 C C . HIS A 1 82 ? 5.210 -8.295 13.817 1.00 97.75 82 HIS A C 1
ATOM 670 O O . HIS A 1 82 ? 5.148 -8.061 15.019 1.00 97.75 82 HIS A O 1
ATOM 676 N N . THR A 1 83 ? 4.261 -7.903 12.958 1.00 98.38 83 THR A N 1
ATOM 677 C CA . THR A 1 83 ? 3.095 -7.070 13.306 1.00 98.38 83 THR A CA 1
ATOM 678 C C . THR A 1 83 ? 1.774 -7.806 13.011 1.00 98.38 83 THR A C 1
ATOM 680 O O . THR A 1 83 ? 1.194 -7.674 11.927 1.00 98.38 83 THR A O 1
ATOM 683 N N . PRO A 1 84 ? 1.313 -8.693 13.917 1.00 98.31 84 PRO A N 1
ATOM 684 C CA . PRO A 1 84 ? 0.150 -9.544 13.671 1.00 98.31 84 PRO A CA 1
ATOM 685 C C . PRO A 1 84 ? -1.165 -8.776 13.470 1.00 98.31 84 PRO A C 1
ATOM 687 O O . PRO A 1 84 ? -1.913 -9.138 12.557 1.00 98.31 84 PRO A O 1
ATOM 690 N N . ALA A 1 85 ? -1.454 -7.730 14.250 1.00 98.38 85 ALA A N 1
ATOM 691 C CA . ALA A 1 85 ? -2.669 -6.931 14.076 1.00 98.38 85 ALA A CA 1
ATOM 692 C C . ALA A 1 85 ? -2.651 -6.178 12.739 1.00 98.38 85 ALA A C 1
ATOM 694 O O . ALA A 1 85 ? -3.638 -6.190 12.002 1.00 98.38 85 ALA A O 1
ATOM 695 N N . LEU A 1 86 ? -1.502 -5.626 12.349 1.00 98.50 86 LEU A N 1
ATOM 696 C CA . LEU A 1 86 ? -1.325 -4.966 11.059 1.00 98.50 86 LEU A CA 1
ATOM 697 C C . LEU A 1 86 ? -1.504 -5.940 9.890 1.00 98.50 86 LEU A C 1
ATOM 699 O O . LEU A 1 86 ? -2.104 -5.593 8.875 1.00 98.50 86 LEU A O 1
ATOM 703 N N . ARG A 1 87 ? -1.044 -7.189 10.021 1.00 98.62 87 ARG A N 1
ATOM 704 C CA . ARG A 1 87 ? -1.296 -8.236 9.016 1.00 98.62 87 ARG A CA 1
ATOM 705 C C . ARG A 1 87 ? -2.773 -8.616 8.913 1.00 98.62 87 ARG A C 1
ATOM 707 O O . ARG A 1 87 ? -3.242 -8.904 7.805 1.00 98.62 87 ARG A O 1
ATOM 714 N N . LEU A 1 88 ? -3.499 -8.625 10.031 1.00 98.38 88 LEU A N 1
ATOM 715 C CA . LEU A 1 88 ? -4.953 -8.804 10.029 1.00 98.38 88 LEU A CA 1
ATOM 716 C C . LEU A 1 88 ? -5.639 -7.628 9.332 1.00 98.38 88 LEU A C 1
ATOM 718 O O . LEU A 1 88 ? -6.459 -7.868 8.448 1.00 98.38 88 LEU A O 1
ATOM 722 N N . TRP A 1 89 ? -5.231 -6.392 9.625 1.00 98.69 89 TRP A N 1
ATOM 723 C CA . TRP A 1 89 ? -5.711 -5.199 8.927 1.00 98.69 89 TRP A CA 1
ATOM 724 C C . TRP A 1 89 ? -5.450 -5.275 7.415 1.00 98.69 89 TRP A C 1
ATOM 726 O O . TRP A 1 89 ? -6.384 -5.118 6.636 1.00 98.69 89 TRP A O 1
ATOM 736 N N . ILE A 1 90 ? -4.239 -5.641 6.966 1.00 98.62 90 ILE A N 1
ATOM 737 C CA . ILE A 1 90 ? -3.936 -5.836 5.531 1.00 98.62 90 ILE A CA 1
ATOM 738 C C . ILE A 1 90 ? -4.883 -6.871 4.906 1.00 98.62 90 ILE A C 1
ATOM 740 O O . ILE A 1 90 ? -5.354 -6.698 3.782 1.00 98.62 90 ILE A O 1
ATOM 744 N N . SER A 1 91 ? -5.157 -7.962 5.623 1.00 98.31 91 SER A N 1
ATOM 745 C CA . SER A 1 91 ? -6.040 -9.030 5.144 1.00 98.31 91 SER A CA 1
ATOM 746 C C . SER A 1 91 ? -7.506 -8.592 5.088 1.00 98.31 91 SER A C 1
ATOM 748 O O . SER A 1 91 ? -8.224 -9.021 4.186 1.00 98.31 91 SER A O 1
ATOM 750 N N . ALA A 1 92 ? -7.942 -7.741 6.019 1.00 98.44 92 ALA A N 1
ATOM 751 C CA . ALA A 1 92 ? -9.276 -7.149 6.040 1.00 98.44 92 ALA A CA 1
ATOM 752 C C . ALA A 1 92 ? -9.445 -6.102 4.931 1.00 98.44 92 ALA A C 1
ATOM 754 O O . ALA A 1 92 ? -10.437 -6.135 4.210 1.00 98.44 92 ALA A O 1
ATOM 755 N N . MET A 1 93 ? -8.443 -5.245 4.713 1.00 98.62 93 MET A N 1
ATOM 756 C CA . MET A 1 93 ? -8.441 -4.265 3.624 1.00 98.62 93 MET A CA 1
ATOM 757 C C . MET A 1 93 ? -8.592 -4.933 2.259 1.00 98.62 93 MET A C 1
ATOM 759 O O . MET A 1 93 ? -9.395 -4.487 1.453 1.00 98.62 93 MET A O 1
ATOM 763 N N . LYS A 1 94 ? -7.918 -6.063 2.009 1.00 97.88 94 LYS A N 1
ATOM 764 C CA . LYS A 1 94 ? -8.084 -6.824 0.753 1.00 97.88 94 LYS A CA 1
ATOM 765 C C . LYS A 1 94 ? -9.495 -7.387 0.533 1.00 97.88 94 LYS A C 1
ATOM 767 O O . LYS A 1 94 ? -9.805 -7.780 -0.588 1.00 97.88 94 LYS A O 1
ATOM 772 N N . GLN A 1 95 ? -10.315 -7.474 1.579 1.00 97.94 95 GLN A N 1
ATOM 773 C CA . GLN A 1 95 ? -11.703 -7.940 1.501 1.00 97.94 95 GLN A CA 1
ATOM 774 C C . GLN A 1 95 ? -12.703 -6.788 1.346 1.00 97.94 95 GLN A C 1
ATOM 776 O O . GLN A 1 95 ? -13.859 -7.042 1.010 1.00 97.94 95 GLN A O 1
ATOM 781 N N . ASP A 1 96 ? -12.285 -5.539 1.573 1.00 98.44 96 ASP A N 1
ATOM 782 C CA . ASP A 1 96 ? -13.143 -4.376 1.361 1.00 98.44 96 ASP A CA 1
ATOM 783 C C . ASP A 1 96 ? -13.526 -4.252 -0.130 1.00 98.44 96 ASP A C 1
ATOM 785 O O . ASP A 1 96 ? -12.648 -4.342 -0.993 1.00 98.44 96 ASP A O 1
ATOM 789 N N . PRO A 1 97 ? -14.810 -4.021 -0.470 1.00 98.44 97 PRO A N 1
ATOM 790 C CA . PRO A 1 97 ? -15.244 -3.918 -1.862 1.00 98.44 97 PRO A CA 1
ATOM 791 C C . PRO A 1 97 ? -14.557 -2.801 -2.658 1.00 98.44 97 PRO A C 1
ATOM 793 O O . PRO A 1 97 ? -14.280 -2.992 -3.842 1.00 98.44 97 PRO A O 1
ATOM 796 N N . THR A 1 98 ? -14.268 -1.655 -2.031 1.00 98.50 98 THR A N 1
ATOM 797 C CA . THR A 1 98 ? -13.631 -0.511 -2.706 1.00 98.50 98 THR A CA 1
ATOM 798 C C . THR A 1 98 ? -12.169 -0.812 -2.996 1.00 98.50 98 THR A C 1
ATOM 800 O O . THR A 1 98 ? -11.710 -0.598 -4.11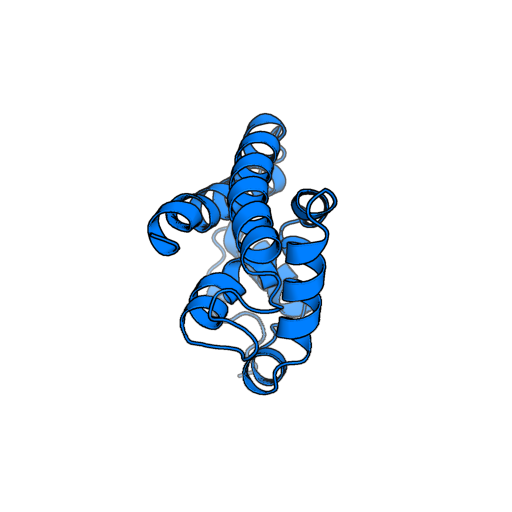7 1.00 98.50 98 THR A O 1
ATOM 803 N N . VAL A 1 99 ? -11.449 -1.354 -2.011 1.00 98.44 99 VAL A N 1
ATOM 804 C CA . VAL A 1 99 ? -10.068 -1.819 -2.191 1.00 98.44 99 VAL A CA 1
ATOM 805 C C . VAL A 1 99 ? -10.006 -2.895 -3.269 1.00 98.44 99 VAL A C 1
ATOM 807 O O . VAL A 1 99 ? -9.242 -2.752 -4.217 1.00 98.44 99 VAL A O 1
ATOM 810 N N . CYS A 1 100 ? -10.829 -3.940 -3.159 1.00 97.81 100 CYS A N 1
ATOM 811 C CA . CYS A 1 100 ? -10.836 -5.077 -4.080 1.00 97.81 100 CYS A CA 1
ATOM 812 C C 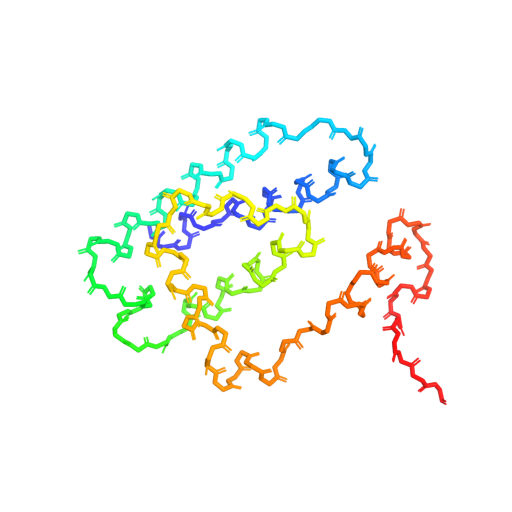. CYS A 1 100 ? -11.059 -4.642 -5.536 1.00 97.81 100 CYS A C 1
ATOM 814 O O . CYS A 1 100 ? -10.347 -5.097 -6.430 1.00 97.81 100 CYS A O 1
ATOM 816 N N . ALA A 1 101 ? -11.988 -3.709 -5.770 1.00 98.38 101 ALA A N 1
ATOM 817 C CA . ALA A 1 101 ? -12.273 -3.174 -7.100 1.00 98.38 101 ALA A CA 1
ATOM 818 C C . ALA A 1 101 ? -11.110 -2.373 -7.719 1.00 98.38 101 ALA A C 1
ATOM 820 O O . ALA A 1 101 ? -11.098 -2.171 -8.933 1.00 98.38 101 ALA A O 1
ATOM 821 N N . LEU A 1 102 ? -10.157 -1.907 -6.905 1.00 98.25 102 LEU A N 1
ATOM 82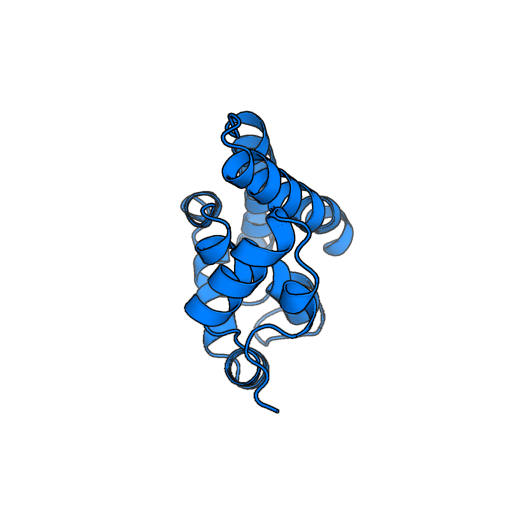2 C CA . LEU A 1 102 ? -9.038 -1.052 -7.314 1.00 98.25 102 LEU A CA 1
ATOM 823 C C . LEU A 1 102 ? -7.666 -1.731 -7.178 1.00 98.25 102 LEU A C 1
ATOM 825 O O . LEU A 1 102 ? -6.656 -1.091 -7.476 1.00 98.25 102 LEU A O 1
ATOM 829 N N . LEU A 1 103 ? -7.615 -2.998 -6.744 1.00 96.44 103 LEU A N 1
ATOM 830 C CA . LEU A 1 103 ? -6.362 -3.740 -6.606 1.00 96.44 103 LEU A CA 1
ATOM 831 C C . LEU A 1 103 ? -5.625 -3.799 -7.943 1.00 96.44 103 LEU A C 1
ATOM 833 O O . LEU A 1 103 ? -6.176 -4.222 -8.964 1.00 96.44 103 LEU A O 1
ATOM 837 N N . ILE A 1 104 ? -4.349 -3.425 -7.922 1.00 95.94 104 ILE A N 1
ATOM 838 C CA . ILE A 1 104 ? -3.511 -3.466 -9.117 1.00 95.94 104 ILE A CA 1
ATOM 839 C C . ILE A 1 104 ? -3.058 -4.912 -9.358 1.00 95.94 104 ILE A C 1
ATOM 841 O O . ILE A 1 104 ? -2.542 -5.575 -8.454 1.00 95.94 104 ILE A O 1
ATOM 845 N N . ASP A 1 105 ? -3.199 -5.403 -10.595 1.00 96.38 105 ASP A N 1
ATOM 846 C CA . ASP A 1 105 ? -2.632 -6.699 -10.971 1.00 96.38 105 ASP A CA 1
ATOM 847 C C . ASP A 1 105 ? -1.112 -6.714 -10.738 1.00 96.38 105 ASP A C 1
ATOM 849 O O . ASP A 1 105 ? -0.373 -5.815 -11.157 1.00 96.38 105 ASP A O 1
ATOM 853 N N . LYS A 1 106 ? -0.631 -7.771 -10.076 1.00 96.19 106 LYS A N 1
ATOM 854 C CA . LYS A 1 106 ? 0.771 -7.894 -9.664 1.00 96.19 106 LYS A CA 1
ATOM 855 C C . LYS A 1 106 ? 1.727 -7.829 -10.855 1.00 96.19 106 LYS A C 1
ATOM 857 O O . LYS A 1 106 ? 2.763 -7.167 -10.771 1.00 96.19 106 LYS A O 1
ATOM 862 N N . ASN A 1 107 ? 1.401 -8.511 -11.953 1.00 96.44 107 ASN A N 1
ATOM 863 C CA . ASN A 1 107 ? 2.266 -8.556 -13.131 1.00 96.44 107 ASN A CA 1
ATOM 864 C C . ASN A 1 107 ? 2.232 -7.227 -13.885 1.00 96.44 107 ASN A C 1
ATOM 866 O O . ASN A 1 107 ? 3.272 -6.769 -14.366 1.00 96.44 107 ASN A O 1
ATOM 870 N N . MET A 1 108 ? 1.068 -6.578 -13.928 1.00 97.12 108 MET A N 1
ATOM 871 C CA . MET A 1 108 ? 0.928 -5.240 -14.486 1.00 97.12 108 MET A CA 1
ATOM 872 C C . MET A 1 108 ? 1.814 -4.235 -13.740 1.00 97.12 108 MET A C 1
ATOM 874 O O . MET A 1 108 ? 2.593 -3.512 -14.365 1.00 97.12 108 MET A O 1
ATOM 878 N N . PHE A 1 109 ? 1.788 -4.249 -12.404 1.00 97.88 109 PHE A N 1
ATOM 879 C CA . PHE A 1 109 ? 2.598 -3.321 -11.617 1.00 97.88 109 PHE A CA 1
ATOM 880 C C . PHE A 1 109 ? 4.102 -3.622 -11.698 1.00 97.88 109 PHE A C 1
ATOM 882 O O . PHE A 1 109 ? 4.913 -2.700 -11.799 1.00 97.88 109 PHE A O 1
ATOM 889 N N . LEU A 1 110 ? 4.495 -4.901 -11.723 1.00 97.88 110 LEU A N 1
ATOM 890 C CA . LEU A 1 110 ? 5.890 -5.297 -11.950 1.00 97.88 110 LEU A CA 1
ATOM 891 C C . LEU A 1 110 ? 6.412 -4.817 -13.311 1.00 97.88 110 LEU A C 1
ATOM 893 O O . LEU A 1 110 ? 7.546 -4.339 -13.394 1.00 97.88 110 LEU A O 1
ATOM 897 N N . GLY A 1 111 ? 5.596 -4.916 -14.361 1.00 97.75 111 GLY A N 1
ATOM 898 C CA . GLY A 1 111 ? 5.946 -4.432 -15.694 1.00 97.75 111 GLY A CA 1
ATOM 899 C C . GLY A 1 111 ? 6.095 -2.911 -15.754 1.00 97.75 111 GLY A C 1
ATOM 900 O O . GLY A 1 111 ? 7.118 -2.429 -16.248 1.00 97.75 111 GLY A O 1
ATOM 901 N N . PHE A 1 112 ? 5.165 -2.171 -15.138 1.00 98.31 112 PHE A N 1
ATOM 902 C CA . PHE A 1 112 ? 5.293 -0.724 -14.928 1.00 98.31 112 PHE A CA 1
ATOM 903 C C . PHE A 1 112 ? 6.628 -0.379 -14.256 1.00 98.31 112 PHE A C 1
ATOM 905 O O . PHE A 1 112 ? 7.408 0.405 -14.795 1.00 98.31 112 PHE A O 1
ATOM 912 N N . LEU A 1 113 ? 6.935 -0.999 -13.108 1.00 98.00 113 LEU A N 1
ATOM 913 C CA . LEU A 1 113 ? 8.172 -0.719 -12.375 1.00 98.00 113 LEU A CA 1
ATOM 914 C C . LEU A 1 113 ? 9.409 -1.069 -13.203 1.00 98.00 113 LEU A C 1
ATOM 916 O O . LEU A 1 113 ? 10.421 -0.371 -13.127 1.00 98.00 113 LEU A O 1
ATOM 920 N N . ASN A 1 114 ? 9.347 -2.128 -14.011 1.00 97.62 114 ASN A N 1
ATOM 921 C CA . ASN A 1 114 ? 10.461 -2.500 -14.866 1.00 97.62 114 ASN A CA 1
ATOM 922 C C . ASN A 1 114 ? 10.847 -1.390 -15.845 1.00 97.62 114 ASN A C 1
ATOM 924 O O . ASN A 1 114 ? 12.028 -1.054 -15.935 1.00 97.62 114 ASN A O 1
ATOM 928 N N . LEU A 1 115 ? 9.858 -0.811 -16.522 1.00 98.25 115 LEU A N 1
ATOM 929 C CA . LEU A 1 115 ? 10.049 0.297 -17.455 1.00 98.25 115 LEU A CA 1
ATOM 930 C C . LEU A 1 115 ? 10.363 1.612 -16.729 1.00 98.25 115 LEU A C 1
ATOM 932 O O . LEU A 1 115 ? 11.257 2.350 -17.145 1.00 98.25 115 LEU A O 1
ATOM 936 N N . TYR A 1 116 ? 9.687 1.879 -15.609 1.00 98.06 116 TYR A N 1
ATOM 937 C CA . TYR A 1 116 ? 9.854 3.105 -14.829 1.00 98.06 116 TYR A CA 1
ATOM 938 C C . TYR A 1 116 ? 11.302 3.282 -14.353 1.00 98.06 116 TYR A C 1
ATOM 940 O O . TYR A 1 116 ? 11.896 4.342 -14.537 1.00 98.06 116 TYR A O 1
ATOM 948 N N . PHE A 1 117 ? 11.924 2.221 -13.826 1.00 97.12 117 PHE A N 1
ATOM 949 C CA . PHE A 1 117 ? 13.327 2.259 -13.390 1.00 97.12 117 PHE A CA 1
ATOM 950 C C . PHE A 1 117 ? 14.346 2.333 -14.542 1.00 97.12 117 PHE A C 1
ATOM 952 O O . PHE A 1 117 ? 15.524 2.576 -14.291 1.00 97.12 117 PHE A O 1
ATOM 959 N N . GLN A 1 118 ? 13.909 2.155 -15.790 1.00 97.19 118 GLN A N 1
ATOM 960 C CA . GLN A 1 118 ? 14.720 2.375 -16.992 1.00 97.19 118 GLN A CA 1
ATOM 961 C C . GLN A 1 118 ? 14.536 3.789 -17.569 1.00 97.19 118 GLN A C 1
ATOM 963 O O . GLN A 1 118 ? 15.146 4.109 -18.585 1.00 97.19 118 GLN A O 1
ATOM 968 N N . ASN A 1 119 ? 13.709 4.637 -16.939 1.00 97.31 119 ASN A N 1
ATOM 969 C CA . ASN A 1 119 ? 13.238 5.910 -17.498 1.00 97.31 119 ASN A CA 1
ATOM 970 C C . ASN A 1 119 ? 12.595 5.747 -18.890 1.00 97.31 119 ASN A C 1
ATOM 972 O O . ASN A 1 119 ? 12.711 6.628 -19.742 1.00 97.31 119 ASN A O 1
ATOM 976 N N . HIS A 1 120 ? 11.936 4.611 -19.137 1.00 98.06 120 HIS A N 1
ATOM 977 C CA . HIS A 1 120 ? 11.284 4.343 -20.413 1.00 98.06 120 HIS A CA 1
ATOM 978 C C . HIS A 1 120 ? 9.908 5.036 -20.462 1.00 98.06 120 HIS A C 1
ATOM 980 O O . HIS A 1 120 ? 9.120 4.841 -19.533 1.00 98.06 120 HIS A O 1
ATOM 986 N N . PRO A 1 121 ? 9.573 5.809 -21.514 1.00 97.44 121 PRO A N 1
ATOM 987 C CA . PRO A 1 121 ? 8.304 6.542 -21.593 1.00 97.44 121 PRO A CA 1
ATOM 988 C C . PRO A 1 121 ? 7.075 5.624 -21.540 1.00 97.44 121 PRO A C 1
ATOM 990 O O . PRO A 1 121 ? 6.116 5.942 -20.847 1.00 97.44 121 PRO A O 1
ATOM 993 N N . ASP A 1 122 ? 7.140 4.440 -22.152 1.00 97.12 122 ASP A N 1
ATOM 994 C CA . ASP A 1 122 ? 6.042 3.458 -22.116 1.00 97.12 122 ASP A CA 1
ATOM 995 C C . ASP A 1 122 ? 5.685 2.969 -20.701 1.00 97.12 122 ASP A C 1
ATOM 997 O O . ASP A 1 122 ? 4.654 2.329 -20.520 1.00 97.12 122 ASP A O 1
ATOM 1001 N N . ALA A 1 123 ? 6.498 3.267 -19.677 1.00 98.00 123 ALA A N 1
ATOM 1002 C CA . ALA A 1 123 ? 6.096 3.038 -18.293 1.00 98.00 123 ALA A CA 1
ATOM 1003 C C . ALA A 1 123 ? 4.776 3.753 -17.973 1.00 98.00 123 ALA A C 1
ATOM 1005 O O . ALA A 1 123 ? 3.923 3.185 -17.300 1.00 98.00 123 ALA A O 1
ATOM 1006 N N . PHE A 1 124 ? 4.590 4.980 -18.462 1.00 96.62 124 PHE A N 1
ATOM 1007 C CA . PHE A 1 124 ? 3.439 5.814 -18.108 1.00 96.62 124 PHE A CA 1
ATOM 1008 C C . PHE A 1 124 ? 2.119 5.350 -18.743 1.00 96.62 124 PHE A C 1
ATOM 1010 O O . PHE A 1 124 ? 1.067 5.756 -18.262 1.00 96.62 124 PHE A O 1
ATOM 1017 N N . ASP A 1 125 ? 2.183 4.443 -19.725 1.00 96.50 125 ASP A N 1
ATOM 1018 C CA . ASP A 1 125 ? 1.027 3.847 -20.410 1.00 96.50 125 ASP A CA 1
ATOM 1019 C C . ASP A 1 125 ? 1.023 2.303 -20.328 1.00 96.50 125 ASP A C 1
ATOM 1021 O O . ASP A 1 125 ? 0.301 1.626 -21.064 1.00 96.50 125 ASP A O 1
ATOM 1025 N N . TYR A 1 126 ? 1.838 1.707 -19.445 1.00 96.62 126 TYR A N 1
ATOM 1026 C CA . TYR A 1 126 ? 2.015 0.254 -19.401 1.00 96.62 126 TYR A CA 1
ATOM 1027 C C . TYR A 1 126 ? 0.697 -0.485 -19.119 1.00 96.62 126 TYR A C 1
ATOM 1029 O O . TYR A 1 126 ? 0.054 -0.274 -18.093 1.00 96.62 126 TYR A O 1
ATOM 1037 N N . GLY A 1 127 ? 0.333 -1.412 -20.010 1.00 93.06 127 GLY A N 1
ATOM 1038 C CA . GLY A 1 127 ? -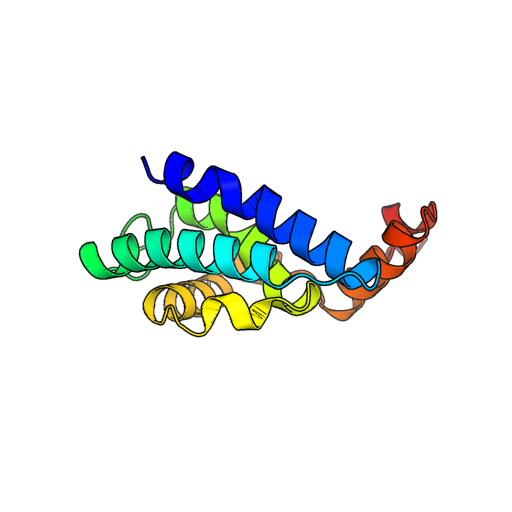0.894 -2.210 -19.909 1.00 93.06 127 GLY A CA 1
ATOM 1039 C C . GLY A 1 127 ? -2.104 -1.608 -20.627 1.00 93.06 127 GLY A C 1
ATOM 1040 O O . GLY A 1 127 ? -3.133 -2.277 -20.726 1.00 93.06 127 GLY A O 1
ATOM 1041 N N . LEU A 1 128 ? -1.990 -0.395 -21.173 1.00 93.94 128 LEU A N 1
ATOM 1042 C CA . LEU A 1 128 ? -3.006 0.163 -22.059 1.00 93.94 128 LEU A CA 1
ATOM 1043 C C . LEU A 1 128 ? -2.880 -0.461 -23.456 1.00 93.94 128 LEU A C 1
ATOM 1045 O O . LEU A 1 128 ? -1.783 -0.688 -23.963 1.00 93.94 128 LEU A O 1
ATOM 1049 N N . SER A 1 129 ? -4.021 -0.775 -24.069 1.00 77.44 129 SER A N 1
ATOM 1050 C CA . SER A 1 129 ? -4.102 -1.214 -25.466 1.00 77.44 129 SER A CA 1
ATOM 1051 C C . SER A 1 129 ? -4.667 -0.064 -26.292 1.00 77.44 129 SER A C 1
ATOM 1053 O O . SER A 1 129 ? -5.684 0.507 -25.899 1.00 77.44 129 SER A O 1
ATOM 1055 N N . CYS A 1 130 ? -4.004 0.276 -27.396 1.00 56.19 130 CYS A N 1
ATOM 1056 C CA . CYS A 1 130 ? -4.509 1.233 -28.380 1.00 56.19 130 CYS A CA 1
ATOM 1057 C C . CYS A 1 130 ? -5.681 0.650 -29.177 1.00 56.19 130 CYS A C 1
ATOM 1059 O O . CYS A 1 130 ? -5.616 -0.559 -29.505 1.00 56.19 130 CYS A O 1
#

Organism: Molossus molossus (NCBI:txid27622)

Secondary structure (DSSP, 8-state):
-HHHHHTHHHHHHHHHHHHHHTT---HHHHHHHHHHHHHHHHHHHHHTSSBTTBSS--HHHHHHHHHHHTTTTTT-GGGGTT-HHHHHHHHHHTTSHHHHHHPPPHHHHHHHHHHHTTT-GGGGGTT---

Foldseek 3Di:
DVCVLCVCLVVLLVVLLVCVVVVHDNVVSLVVNLVSLVVVLCQCVVQVELESVHPDDDDVLVVRLVSLLCCVLSVNVVSCVVRVSVVSSNVVLCVDPVSVVPRDDSVQVNVLVVCVVVVHPCSVVGPDDD

pLDDT: mean 96.35, std 4.85, range [56.19, 98.69]

InterPro domains:
  IPR010987 Glutathione S-transferase, C-terminal-like [PS50405] (1-117)
  IPR036282 Glutathione S-transferase, C-terminal domain superfamily [SSF47616] (23-124)
  IPR050983 Glutathione S-transferase Omega/HSP26 [PTHR43968] (1-128)